Protein AF-A0A2R5G861-F1 (afdb_monomer)

Nearest PDB structures (foldseek):
  5aox-assembly2_E  TM=8.393E-01  e=2.714E-06  Homo sapiens
  7nfx-assembly1_t  TM=8.525E-01  e=4.285E-06  Homo sapiens
  4uyk-assembly1_B  TM=8.066E-01  e=2.897E-06  Homo sapiens
  4uyj-assembly2_B  TM=8.326E-01  e=5.564E-06  Homo sapiens
  5m5m-assembly1_C  TM=2.718E-01  e=2.771E+00  Schizosaccharomyces pombe 972h-

pLDDT: mean 79.19, std 14.96, range [36.53, 95.69]

Mean predicted aligned error: 11.11 Å

Radius of gyration: 21.79 Å; Cα contacts (8 Å, |Δi|>4): 150; chains: 1; bounding box: 60×27×58 Å

Organism: NCBI:txid2315210

InterPro domains:
  IPR003210 Signal recognition particle, SRP14 subunit [PF02290] (4-111)
  IPR009018 Signal recognition particle, SRP9/SRP14 subunit [G3DSA:3.30.720.10] (1-140)
  IPR009018 Signal recognition particle, SRP9/SRP14 subunit [SSF54762] (1-116)

Structure (mmCIF, N/CA/C/O backbone):
data_AF-A0A2R5G861-F1
#
_entry.id   AF-A0A2R5G861-F1
#
loop_
_atom_site.group_PDB
_atom_site.id
_atom_site.type_symbol
_atom_site.label_atom_id
_atom_site.label_alt_id
_atom_site.label_comp_id
_atom_site.label_asym_id
_atom_site.label_entity_id
_atom_site.label_seq_id
_atom_site.pdbx_PDB_ins_code
_atom_site.Cartn_x
_atom_site.Cartn_y
_atom_site.Cartn_z
_atom_site.occupancy
_atom_site.B_iso_or_equiv
_atom_site.auth_seq_id
_atom_site.auth_comp_id
_atom_site.auth_asym_id
_atom_site.auth_atom_id
_atom_site.pdbx_PDB_model_num
ATOM 1 N N . MET A 1 1 ? 15.342 6.272 1.924 1.00 70.94 1 MET A N 1
ATOM 2 C CA . MET A 1 1 ? 14.200 5.331 1.917 1.00 70.94 1 MET A CA 1
ATOM 3 C C . MET A 1 1 ? 14.636 4.138 1.088 1.00 70.94 1 MET A C 1
ATOM 5 O O . MET A 1 1 ? 14.956 4.362 -0.076 1.00 70.94 1 MET A O 1
ATOM 9 N N . PRO A 1 2 ? 14.763 2.945 1.686 1.00 82.38 2 PRO A N 1
ATOM 10 C CA . PRO A 1 2 ? 15.147 1.734 0.972 1.00 82.38 2 PRO A CA 1
ATOM 11 C C . PRO A 1 2 ? 14.166 1.443 -0.165 1.00 82.38 2 PRO A C 1
ATOM 13 O O . PRO A 1 2 ? 12.948 1.536 0.014 1.00 82.38 2 PRO A O 1
ATOM 16 N N . ARG A 1 3 ? 14.726 1.124 -1.333 1.00 85.69 3 ARG A N 1
ATOM 17 C CA . ARG A 1 3 ? 13.979 0.682 -2.505 1.00 85.69 3 ARG A CA 1
ATOM 18 C C . ARG A 1 3 ? 14.079 -0.834 -2.589 1.00 85.69 3 ARG A C 1
ATOM 20 O O . ARG A 1 3 ? 15.186 -1.356 -2.647 1.00 85.69 3 ARG A O 1
ATOM 27 N N . VAL A 1 4 ? 12.933 -1.492 -2.623 1.00 89.50 4 VAL A N 1
ATOM 28 C CA . VAL A 1 4 ? 12.796 -2.951 -2.615 1.00 89.50 4 VAL A CA 1
ATOM 29 C C . VAL A 1 4 ? 12.129 -3.435 -3.902 1.00 89.50 4 VAL A C 1
ATOM 31 O O . VAL A 1 4 ? 11.571 -2.638 -4.671 1.00 89.50 4 VAL A O 1
ATOM 34 N N . SER A 1 5 ? 12.199 -4.740 -4.155 1.00 91.31 5 SER A N 1
ATOM 35 C CA . SER A 1 5 ? 11.479 -5.358 -5.276 1.00 91.31 5 SER A CA 1
ATOM 36 C C . SER A 1 5 ? 9.956 -5.247 -5.097 1.00 91.31 5 SER A C 1
ATOM 38 O O . SER A 1 5 ? 9.473 -4.955 -4.004 1.00 91.31 5 SER A O 1
ATOM 40 N N . ASN A 1 6 ? 9.178 -5.462 -6.161 1.00 93.25 6 ASN A N 1
ATOM 41 C CA . ASN A 1 6 ? 7.714 -5.383 -6.084 1.00 93.25 6 ASN A CA 1
ATOM 42 C C . ASN A 1 6 ? 7.129 -6.431 -5.123 1.00 93.25 6 ASN A C 1
ATOM 44 O O . ASN A 1 6 ? 6.239 -6.110 -4.340 1.00 93.25 6 ASN A O 1
ATOM 48 N N . ASP A 1 7 ? 7.637 -7.664 -5.165 1.00 93.81 7 ASP A N 1
ATOM 49 C CA . ASP A 1 7 ? 7.166 -8.749 -4.298 1.00 93.81 7 ASP A CA 1
ATOM 50 C C . ASP A 1 7 ? 7.541 -8.505 -2.835 1.00 93.81 7 ASP A C 1
ATOM 52 O O . ASP A 1 7 ? 6.706 -8.646 -1.942 1.00 93.81 7 ASP A O 1
ATOM 56 N N . GLU A 1 8 ? 8.769 -8.050 -2.592 1.00 92.25 8 GLU A N 1
ATOM 57 C CA . GLU A 1 8 ? 9.229 -7.669 -1.258 1.00 92.25 8 GLU A CA 1
ATOM 58 C C . GLU A 1 8 ? 8.439 -6.474 -0.711 1.00 92.25 8 GLU A C 1
ATOM 60 O O . GLU A 1 8 ? 8.029 -6.483 0.448 1.00 92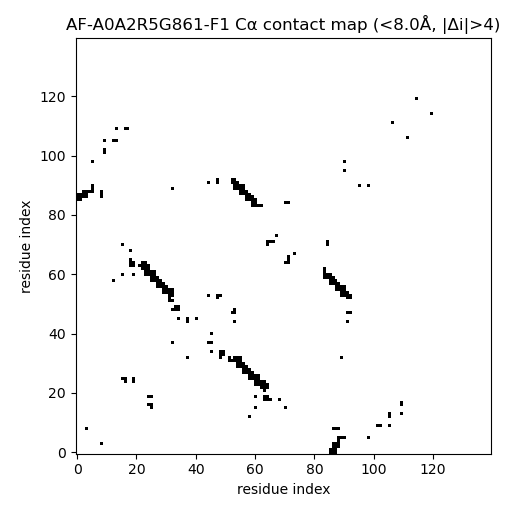.25 8 GLU A O 1
ATOM 65 N N . PHE A 1 9 ? 8.134 -5.478 -1.552 1.00 94.25 9 PHE A N 1
ATOM 66 C CA . PHE A 1 9 ? 7.276 -4.354 -1.179 1.00 94.25 9 PHE A CA 1
ATOM 67 C C . PHE A 1 9 ? 5.899 -4.825 -0.711 1.00 94.25 9 PHE A C 1
ATOM 69 O O . PHE A 1 9 ? 5.412 -4.359 0.316 1.00 94.25 9 PHE A O 1
ATOM 76 N N . LEU A 1 10 ? 5.265 -5.737 -1.455 1.00 95.00 10 LEU A N 1
ATOM 77 C CA . LEU A 1 10 ? 3.945 -6.270 -1.117 1.00 95.00 10 LEU A CA 1
ATOM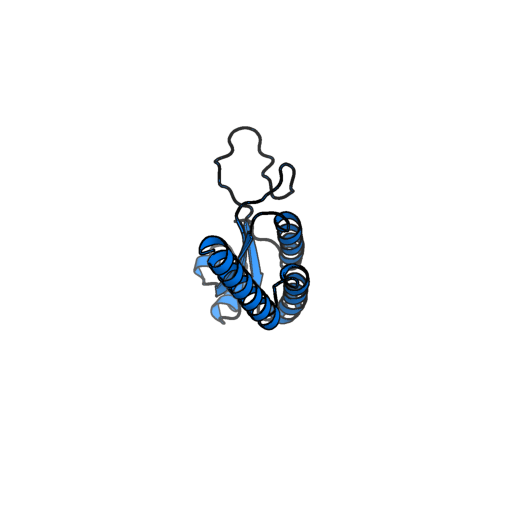 78 C C . LEU A 1 10 ? 3.984 -7.094 0.175 1.00 95.00 10 LEU A C 1
ATOM 80 O O . LEU A 1 10 ? 3.107 -6.927 1.022 1.00 95.00 10 LEU A O 1
ATOM 84 N N . SER A 1 11 ? 5.016 -7.922 0.362 1.00 93.31 11 SER A N 1
ATOM 85 C CA . SER A 1 11 ? 5.204 -8.692 1.597 1.00 93.31 11 SER A CA 1
ATOM 86 C C . SER A 1 11 ? 5.340 -7.771 2.811 1.00 93.31 11 SER A C 1
ATOM 88 O O . SER A 1 11 ? 4.567 -7.876 3.765 1.00 93.31 11 SER A O 1
ATOM 90 N N . LEU A 1 12 ? 6.255 -6.799 2.738 1.00 91.25 12 LEU A N 1
ATOM 91 C CA . LEU A 1 12 ? 6.485 -5.834 3.814 1.00 91.25 12 LEU A CA 1
ATOM 92 C C . LEU A 1 12 ? 5.259 -4.949 4.061 1.00 91.25 12 LEU A C 1
ATOM 94 O O . LEU A 1 12 ? 4.971 -4.612 5.205 1.00 91.25 12 LEU A O 1
ATOM 98 N N . LEU A 1 13 ? 4.498 -4.591 3.022 1.00 92.50 13 LEU A N 1
ATOM 99 C CA . LEU A 1 13 ? 3.256 -3.832 3.180 1.00 92.50 13 LEU A CA 1
ATOM 100 C C . LEU A 1 13 ? 2.218 -4.608 4.004 1.00 92.50 13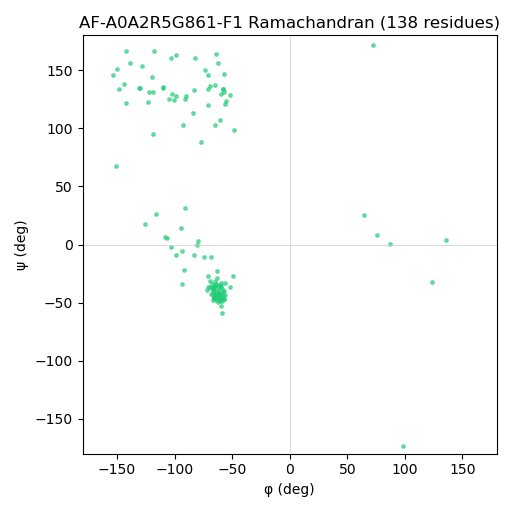 LEU A C 1
ATOM 102 O O . LEU A 1 13 ? 1.578 -4.026 4.881 1.00 92.50 13 LEU A O 1
ATOM 106 N N . GLY A 1 14 ? 2.066 -5.911 3.753 1.00 91.62 14 GLY A N 1
ATOM 107 C CA . GLY A 1 14 ? 1.199 -6.776 4.557 1.00 91.62 14 GLY A CA 1
ATOM 108 C C . GLY A 1 14 ? 1.644 -6.838 6.021 1.00 91.62 14 GLY A C 1
ATOM 109 O O . GLY A 1 14 ? 0.821 -6.727 6.929 1.00 91.62 14 GLY A O 1
ATOM 110 N N . GLU A 1 15 ? 2.949 -6.946 6.273 1.00 90.00 15 GLU A N 1
ATOM 111 C CA . GLU A 1 15 ? 3.501 -6.916 7.635 1.00 90.00 15 GLU A CA 1
ATOM 112 C C . GLU A 1 15 ? 3.271 -5.567 8.331 1.00 90.00 15 GLU A C 1
ATOM 114 O O . GLU A 1 15 ? 2.808 -5.545 9.472 1.00 90.00 15 GLU A O 1
ATOM 119 N N . MET A 1 16 ? 3.473 -4.442 7.634 1.00 89.69 16 MET A N 1
ATOM 120 C CA . MET A 1 16 ? 3.178 -3.103 8.163 1.00 89.69 16 MET A CA 1
ATOM 121 C C . MET A 1 16 ? 1.718 -2.978 8.613 1.00 89.69 16 MET A C 1
ATOM 123 O O . MET A 1 16 ? 1.439 -2.435 9.685 1.00 89.69 16 MET A O 1
ATOM 127 N N . TYR A 1 17 ? 0.766 -3.487 7.827 1.00 90.31 17 TYR A N 1
ATOM 128 C CA . TYR A 1 17 ? -0.645 -3.494 8.222 1.00 90.31 17 TYR A CA 1
ATOM 129 C C . TYR A 1 17 ? -0.934 -4.411 9.413 1.00 90.31 17 TYR A C 1
ATOM 131 O O . TYR A 1 17 ? -1.749 -4.062 10.269 1.00 90.31 17 TYR A O 1
ATOM 139 N N . LYS A 1 18 ? -0.281 -5.575 9.494 1.00 88.12 18 LYS A N 1
ATOM 140 C CA . LYS A 1 18 ? -0.424 -6.487 10.641 1.00 88.12 18 LYS A CA 1
ATOM 141 C C . LYS A 1 18 ? 0.062 -5.845 11.936 1.00 88.12 18 LYS A C 1
ATOM 143 O O . LYS A 1 18 ? -0.629 -5.948 12.947 1.00 88.12 18 LYS A O 1
ATOM 148 N N . GLU A 1 19 ? 1.200 -5.162 11.907 1.00 84.00 19 GLU A N 1
ATOM 149 C CA . GLU A 1 19 ? 1.769 -4.520 13.095 1.00 84.00 19 GLU A CA 1
ATOM 150 C C . GLU A 1 19 ? 0.983 -3.287 13.544 1.00 84.00 19 GLU A C 1
ATOM 152 O O . GLU A 1 19 ? 0.756 -3.094 14.736 1.00 84.00 19 GLU A O 1
ATOM 157 N N . THR A 1 20 ? 0.503 -2.486 12.591 1.00 85.06 20 THR A N 1
ATOM 158 C CA . THR A 1 20 ? -0.294 -1.281 12.877 1.00 85.06 20 THR A CA 1
ATOM 159 C C . THR A 1 20 ? -1.763 -1.566 13.197 1.00 85.06 20 THR A C 1
ATOM 161 O O . THR A 1 20 ? -2.547 -0.641 13.407 1.00 85.06 20 THR A O 1
ATOM 164 N N . ARG A 1 21 ? -2.168 -2.842 13.247 1.00 83.56 21 ARG A N 1
ATOM 165 C CA . ARG A 1 21 ? -3.571 -3.246 13.413 1.00 83.56 21 ARG A CA 1
ATOM 166 C C . ARG A 1 21 ? -4.205 -2.728 14.703 1.00 83.56 21 ARG A C 1
ATOM 168 O O . ARG A 1 21 ? -5.402 -2.450 14.720 1.00 83.56 21 ARG A O 1
ATOM 175 N N . GLU A 1 22 ? -3.432 -2.663 15.781 1.00 80.69 22 GLU A N 1
ATOM 176 C CA . GLU A 1 22 ? -3.919 -2.213 17.089 1.00 80.69 22 GLU A CA 1
ATOM 177 C C . GLU A 1 22 ? -3.686 -0.720 17.327 1.00 80.69 22 GLU A C 1
ATOM 179 O O . GLU A 1 22 ? -4.494 -0.064 17.981 1.00 80.69 22 GLU A O 1
ATOM 184 N N . SER A 1 23 ? -2.584 -0.179 16.811 1.00 79.88 23 SER A N 1
ATOM 185 C CA . SER A 1 23 ? -2.195 1.215 16.989 1.00 79.88 23 SER A CA 1
ATOM 186 C C . SER A 1 23 ? -1.328 1.667 15.823 1.00 79.88 23 SER A C 1
ATOM 188 O O . SER A 1 23 ? -0.517 0.900 15.311 1.00 79.88 23 SER A O 1
ATOM 190 N N . GLY A 1 24 ? -1.465 2.933 15.435 1.00 83.94 24 GLY A N 1
ATOM 191 C CA . GLY A 1 24 ? -0.722 3.524 14.328 1.00 83.94 24 GLY A CA 1
ATOM 192 C C . GLY A 1 24 ? -1.513 3.579 13.026 1.00 83.94 24 GLY A C 1
ATOM 193 O O . GLY A 1 24 ? -2.718 3.344 12.971 1.00 83.94 24 GLY A O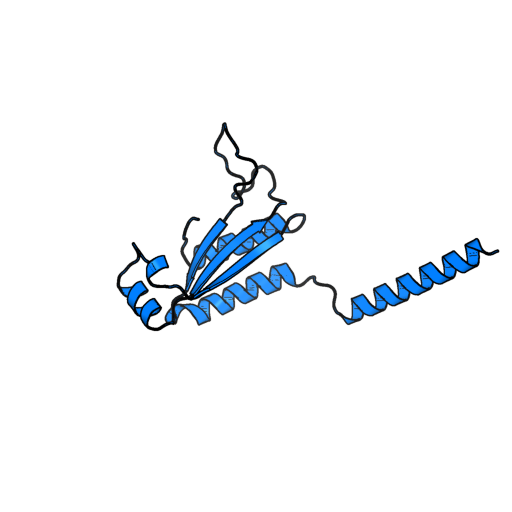 1
ATOM 194 N N . SER A 1 25 ? -0.825 3.978 11.964 1.00 86.06 25 SER A N 1
ATOM 195 C CA . SER A 1 25 ? -1.397 4.057 10.621 1.00 86.06 25 SER A CA 1
ATOM 196 C C . SER A 1 25 ? -0.322 3.821 9.570 1.00 86.06 25 SER A C 1
ATOM 198 O O . SER A 1 25 ? 0.847 4.133 9.791 1.00 86.06 25 SER A O 1
ATOM 200 N N . VAL A 1 26 ? -0.708 3.290 8.413 1.00 90.00 26 VAL A N 1
ATOM 201 C CA . VAL A 1 26 ? 0.178 3.159 7.251 1.00 90.00 26 VAL A CA 1
ATOM 202 C C . VAL A 1 26 ? -0.209 4.224 6.232 1.00 90.00 26 VAL A C 1
ATOM 204 O O . VAL A 1 26 ? -1.364 4.315 5.823 1.00 90.00 26 VAL A O 1
ATOM 207 N N . THR A 1 27 ? 0.753 5.046 5.822 1.00 91.38 27 THR A N 1
ATOM 208 C CA . THR A 1 27 ? 0.589 6.014 4.733 1.00 91.38 27 THR A CA 1
ATOM 209 C C . THR A 1 27 ? 1.166 5.441 3.450 1.00 91.38 27 THR A C 1
ATOM 211 O O . THR A 1 27 ? 2.331 5.043 3.414 1.00 91.38 27 THR A O 1
ATOM 214 N N . LEU A 1 28 ? 0.363 5.452 2.390 1.00 92.88 28 LEU A N 1
ATOM 215 C CA . LEU A 1 28 ? 0.766 5.087 1.037 1.00 92.88 28 LEU A CA 1
ATOM 216 C C . LEU A 1 28 ? 0.790 6.336 0.155 1.00 92.88 28 LEU A C 1
ATOM 218 O O . LEU A 1 28 ? -0.137 7.142 0.188 1.00 92.88 28 LEU A O 1
ATOM 222 N N . SER A 1 29 ? 1.843 6.500 -0.643 1.00 92.38 29 SER A N 1
ATOM 223 C CA . SER A 1 29 ? 1.910 7.544 -1.670 1.00 92.38 29 SER A CA 1
ATOM 224 C C . SER A 1 29 ? 2.345 6.953 -3.002 1.00 92.38 29 SER A C 1
ATOM 226 O O . SER A 1 29 ? 3.302 6.181 -3.058 1.00 92.38 29 SER A O 1
ATOM 228 N N . MET A 1 30 ? 1.648 7.338 -4.065 1.00 92.25 30 MET A N 1
ATOM 229 C CA . MET A 1 30 ? 1.942 6.945 -5.440 1.00 92.25 30 MET A CA 1
ATOM 230 C C . MET A 1 30 ? 2.255 8.207 -6.236 1.00 92.25 30 MET A C 1
ATOM 232 O O . MET A 1 30 ? 1.534 9.200 -6.135 1.00 92.25 30 MET A O 1
ATOM 236 N N . LYS A 1 31 ? 3.356 8.207 -6.984 1.00 90.56 31 LYS A N 1
ATOM 237 C CA . LYS A 1 31 ? 3.779 9.357 -7.790 1.00 90.56 31 LYS A CA 1
ATOM 238 C C . LYS A 1 31 ? 4.403 8.869 -9.087 1.00 90.56 31 LYS A C 1
ATOM 240 O O . LYS A 1 31 ? 5.210 7.946 -9.061 1.00 90.56 31 LYS A O 1
ATOM 245 N N . MET A 1 32 ? 4.088 9.527 -10.198 1.00 88.50 32 MET A N 1
ATOM 246 C CA . MET A 1 32 ? 4.815 9.312 -11.449 1.00 88.50 32 MET A CA 1
ATOM 247 C C . MET A 1 32 ? 6.302 9.592 -11.240 1.00 88.50 32 MET A C 1
ATOM 249 O O . MET A 1 32 ? 6.678 10.613 -10.652 1.00 88.50 32 MET A O 1
ATOM 253 N N . VAL A 1 33 ? 7.130 8.656 -11.687 1.00 86.25 33 VAL A N 1
ATOM 254 C CA . VAL A 1 33 ? 8.583 8.786 -11.600 1.00 86.25 33 VAL A CA 1
ATOM 255 C C . VAL A 1 33 ? 9.019 9.850 -12.601 1.00 86.25 33 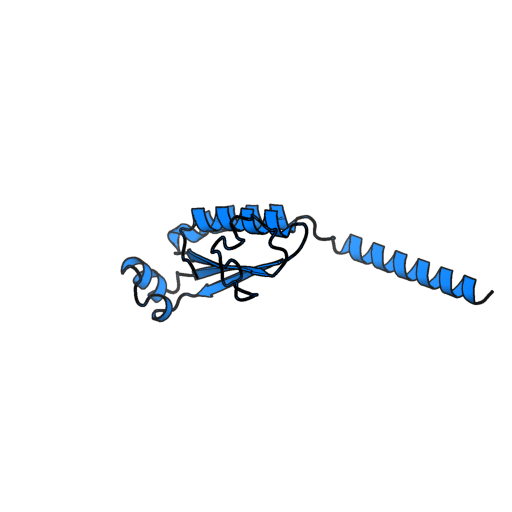VAL A C 1
ATOM 257 O O . VAL A 1 33 ? 8.564 9.847 -13.742 1.00 86.25 33 VAL A O 1
ATOM 260 N N . LYS A 1 34 ? 9.885 10.769 -12.178 1.00 80.94 34 LYS A N 1
ATOM 261 C CA . LYS A 1 34 ? 10.557 11.727 -13.066 1.00 80.94 34 LYS A CA 1
ATOM 262 C C . LYS A 1 34 ? 11.996 11.280 -13.311 1.00 80.94 34 LYS A C 1
ATOM 264 O O . LYS A 1 34 ? 12.560 10.554 -12.498 1.00 80.94 34 LYS A O 1
ATOM 269 N N . ASP A 1 35 ? 12.640 11.774 -14.365 1.00 70.94 35 ASP A N 1
ATOM 270 C CA . ASP A 1 35 ? 14.044 11.427 -14.658 1.00 70.94 35 ASP A CA 1
ATOM 271 C C . ASP A 1 35 ? 15.002 11.734 -13.496 1.00 70.94 35 ASP A C 1
ATOM 273 O O . ASP A 1 35 ? 15.941 10.981 -13.231 1.00 70.94 35 ASP A O 1
ATOM 277 N N . GLN A 1 36 ? 14.718 12.795 -12.735 1.00 70.94 36 GLN A N 1
ATOM 278 C CA . GLN A 1 36 ? 15.474 13.164 -11.533 1.00 70.94 36 GLN A CA 1
ATOM 279 C C . GLN A 1 36 ? 15.398 12.097 -10.427 1.00 70.94 36 GLN A C 1
ATOM 281 O O . GLN A 1 36 ? 16.351 11.931 -9.666 1.00 70.94 36 GLN A O 1
ATOM 286 N N . ASP A 1 37 ? 14.303 11.333 -10.368 1.00 70.44 37 ASP A N 1
ATOM 287 C CA . ASP A 1 37 ? 14.114 10.241 -9.409 1.00 70.44 37 ASP A CA 1
ATOM 288 C C . ASP A 1 37 ? 14.953 8.993 -9.785 1.00 70.44 37 ASP A C 1
ATOM 290 O O . ASP A 1 37 ? 15.086 8.067 -8.982 1.00 70.44 37 ASP A O 1
ATOM 294 N N . LEU A 1 38 ? 15.549 8.963 -10.990 1.00 70.06 38 LEU A N 1
ATOM 295 C CA . LEU A 1 38 ? 16.342 7.854 -11.544 1.00 70.06 38 LEU A CA 1
ATOM 296 C C . LEU A 1 38 ? 17.820 8.197 -11.790 1.00 70.06 38 LEU A C 1
ATOM 298 O O . LEU A 1 38 ? 18.480 7.554 -12.621 1.00 70.06 38 LEU A O 1
ATOM 302 N N . SER A 1 39 ? 18.378 9.160 -11.052 1.00 62.81 39 SER A N 1
ATOM 303 C CA . SER A 1 39 ? 19.766 9.625 -11.229 1.00 62.81 39 SER A CA 1
ATOM 304 C C . SER A 1 39 ? 20.809 8.492 -11.282 1.00 62.81 39 SER A C 1
ATOM 306 O O . SER A 1 39 ? 21.803 8.621 -11.992 1.00 62.81 39 SER A O 1
ATOM 308 N N . ARG A 1 40 ? 20.538 7.338 -10.645 1.00 65.25 40 ARG A N 1
ATOM 309 C CA . ARG A 1 40 ? 21.369 6.113 -10.678 1.00 65.25 40 ARG A CA 1
ATOM 310 C C . ARG A 1 40 ? 20.631 4.828 -11.113 1.00 65.25 40 ARG A C 1
ATOM 312 O O . ARG A 1 40 ? 21.091 3.731 -10.821 1.00 65.25 40 ARG A O 1
ATOM 319 N N . GLY A 1 41 ? 19.467 4.941 -11.756 1.00 64.81 41 GLY A N 1
ATOM 320 C CA . GLY A 1 41 ? 18.639 3.788 -12.146 1.00 64.81 41 GLY A CA 1
ATOM 321 C C . GLY A 1 41 ? 19.072 3.093 -13.455 1.00 64.81 41 GLY A C 1
ATOM 322 O O . GLY A 1 41 ? 19.737 3.723 -14.280 1.00 64.81 41 GLY A O 1
ATOM 323 N N . PRO A 1 42 ? 18.657 1.829 -13.689 1.00 69.12 42 PRO A N 1
ATOM 324 C CA . PRO A 1 42 ? 18.913 1.100 -14.937 1.00 69.12 42 PRO A CA 1
ATOM 325 C C . PRO A 1 42 ? 18.372 1.825 -16.180 1.00 69.12 42 PRO A C 1
ATOM 327 O O . PRO A 1 42 ? 17.309 2.443 -16.122 1.00 69.12 42 PRO A O 1
ATOM 330 N N . LYS A 1 43 ? 19.050 1.700 -17.331 1.00 70.81 43 LYS A N 1
ATOM 331 C CA . LYS A 1 43 ? 18.631 2.344 -18.597 1.00 70.81 43 LYS A CA 1
ATOM 332 C C . LYS A 1 43 ? 17.211 1.953 -19.033 1.00 70.81 43 LYS A C 1
ATOM 334 O O . LYS A 1 43 ? 16.454 2.825 -19.443 1.00 70.81 43 LYS A O 1
ATOM 339 N N . ALA A 1 44 ? 16.831 0.682 -18.880 1.00 68.44 44 ALA A N 1
ATOM 340 C CA . ALA A 1 44 ? 15.485 0.195 -19.206 1.00 68.44 44 ALA A CA 1
ATOM 341 C C . ALA A 1 44 ? 14.387 0.920 -18.406 1.00 68.44 44 ALA A C 1
ATOM 343 O O . ALA A 1 44 ? 13.350 1.295 -18.941 1.00 68.44 44 ALA A O 1
ATOM 344 N N . LEU A 1 45 ? 14.664 1.216 -17.135 1.00 71.56 45 LEU A N 1
ATOM 345 C CA . LEU A 1 45 ? 13.747 1.937 -16.261 1.00 71.56 45 LEU A CA 1
ATOM 346 C C . LEU A 1 45 ? 13.583 3.408 -16.676 1.00 71.56 45 LEU A C 1
ATOM 348 O O . LEU A 1 45 ? 12.513 3.980 -16.496 1.00 71.56 45 LEU A O 1
ATOM 352 N N . ARG A 1 46 ? 14.625 4.023 -17.252 1.00 72.00 46 ARG A N 1
ATOM 353 C CA . ARG A 1 46 ? 14.552 5.396 -17.779 1.00 72.00 46 ARG A CA 1
ATOM 354 C C . ARG A 1 46 ? 13.664 5.494 -19.020 1.00 72.00 46 ARG A C 1
ATOM 356 O O . ARG A 1 46 ? 12.935 6.469 -19.154 1.00 72.00 46 ARG A O 1
ATOM 363 N N . ALA A 1 47 ? 13.670 4.480 -19.887 1.00 69.06 47 ALA A N 1
ATOM 364 C CA . ALA A 1 47 ? 12.776 4.436 -21.047 1.00 69.06 47 ALA A CA 1
ATOM 365 C C . ALA A 1 47 ? 11.295 4.373 -20.623 1.00 69.06 47 ALA A C 1
ATOM 367 O O . ALA A 1 47 ? 10.463 5.115 -21.141 1.00 69.06 47 ALA A O 1
ATOM 368 N N . GLU A 1 48 ? 10.974 3.558 -19.614 1.00 72.00 48 GLU A N 1
ATOM 369 C CA . GLU A 1 48 ? 9.627 3.489 -19.025 1.00 72.00 48 GLU A CA 1
ATOM 370 C C . GLU A 1 48 ? 9.194 4.817 -18.375 1.00 72.00 48 GLU A C 1
ATOM 372 O O . GLU A 1 48 ? 8.026 5.204 -18.464 1.00 72.00 48 GLU A O 1
ATOM 377 N N . VAL A 1 49 ? 10.129 5.548 -17.757 1.00 73.50 49 VAL A N 1
ATOM 378 C CA . VAL A 1 49 ? 9.883 6.895 -17.210 1.00 73.50 49 VAL A CA 1
ATOM 379 C C . VAL A 1 49 ? 9.595 7.914 -18.297 1.00 73.50 49 VAL A C 1
ATOM 381 O O . VAL A 1 49 ? 8.610 8.641 -18.190 1.00 73.50 49 VAL A O 1
ATOM 384 N N . SER A 1 50 ? 10.410 7.940 -19.351 1.00 69.19 50 SER A N 1
ATOM 385 C CA . SER A 1 50 ? 10.229 8.854 -20.481 1.00 69.19 50 SER A CA 1
ATOM 386 C C . SER A 1 50 ? 8.877 8.645 -21.172 1.00 69.19 50 SER A C 1
ATOM 388 O O . SER A 1 50 ? 8.235 9.608 -21.580 1.00 69.19 50 SER A O 1
ATOM 390 N N . ASN A 1 51 ? 8.385 7.404 -21.193 1.00 73.00 51 ASN A N 1
ATOM 391 C CA . ASN A 1 51 ? 7.065 7.056 -21.717 1.00 73.00 51 ASN A CA 1
ATOM 392 C C . ASN A 1 51 ? 5.905 7.333 -20.742 1.00 73.00 51 ASN A C 1
ATOM 394 O O . ASN A 1 51 ? 4.758 7.028 -21.064 1.00 73.00 51 ASN A O 1
ATOM 398 N N . GLY A 1 52 ? 6.177 7.849 -19.538 1.00 70.75 52 GLY A N 1
ATOM 399 C CA . GLY A 1 52 ? 5.159 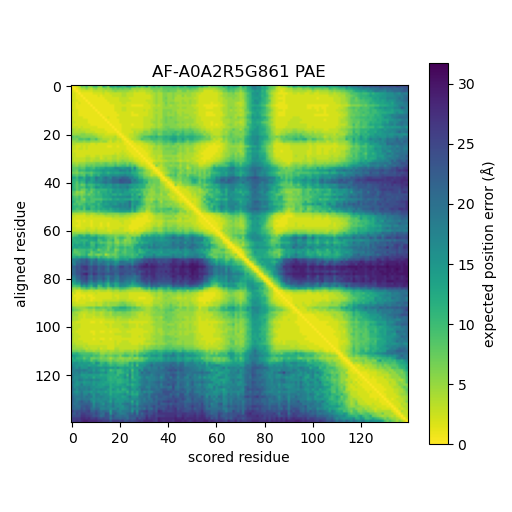8.084 -18.512 1.00 70.75 52 GLY A CA 1
ATOM 400 C C . GLY A 1 52 ? 4.503 6.801 -17.995 1.00 70.75 52 GLY A C 1
ATOM 401 O O . GLY A 1 52 ? 3.368 6.843 -17.530 1.00 70.75 52 GLY A O 1
ATOM 402 N N . LYS A 1 53 ? 5.184 5.653 -18.082 1.00 77.62 53 LYS A N 1
ATOM 403 C CA . LYS A 1 53 ? 4.651 4.333 -17.694 1.00 77.62 53 LYS A CA 1
ATOM 404 C C . LYS A 1 53 ? 5.175 3.833 -16.348 1.00 77.62 53 LYS A C 1
ATOM 406 O O . LYS A 1 53 ? 4.739 2.789 -15.868 1.00 77.62 53 LYS A O 1
ATOM 411 N N . ALA A 1 54 ? 6.066 4.593 -15.711 1.00 85.38 54 ALA A N 1
ATOM 412 C CA . ALA A 1 54 ? 6.644 4.249 -14.420 1.00 85.38 54 ALA A CA 1
ATOM 413 C C . ALA A 1 54 ? 6.015 5.031 -13.249 1.00 85.38 54 ALA A C 1
ATOM 415 O O . ALA A 1 54 ? 5.962 6.265 -13.246 1.00 85.38 54 ALA A O 1
ATOM 416 N N . CYS A 1 55 ? 5.606 4.314 -12.202 1.00 89.31 55 CYS A N 1
ATOM 417 C CA . CYS A 1 55 ? 5.041 4.872 -10.973 1.00 89.31 55 CYS A CA 1
ATOM 418 C C . CYS A 1 55 ? 5.856 4.434 -9.751 1.00 89.31 55 CYS A C 1
ATOM 420 O O . CYS A 1 55 ? 6.137 3.254 -9.571 1.00 89.31 55 CYS A O 1
ATOM 422 N N . MET A 1 56 ? 6.224 5.374 -8.885 1.00 90.62 56 MET A N 1
ATOM 423 C CA . MET A 1 56 ? 6.838 5.084 -7.595 1.00 90.62 56 MET A CA 1
ATOM 424 C C . MET A 1 56 ? 5.759 4.938 -6.536 1.00 90.62 56 MET A C 1
ATOM 426 O O . MET A 1 56 ? 4.961 5.856 -6.332 1.00 90.62 56 MET A O 1
ATOM 430 N N . VAL A 1 57 ? 5.802 3.831 -5.804 1.00 92.94 57 VAL A N 1
ATOM 431 C CA . VAL A 1 57 ? 4.940 3.584 -4.648 1.00 92.94 57 VAL A CA 1
ATOM 432 C C . VAL A 1 57 ? 5.793 3.629 -3.394 1.00 92.94 57 VAL A C 1
ATOM 434 O O . VAL A 1 57 ? 6.896 3.085 -3.359 1.00 92.94 57 VAL A O 1
ATOM 437 N N . ARG A 1 58 ? 5.306 4.311 -2.361 1.00 92.62 58 ARG A N 1
ATOM 438 C CA . ARG A 1 58 ? 5.982 4.432 -1.068 1.00 92.62 58 ARG A CA 1
ATOM 439 C C . ARG A 1 58 ? 5.010 4.098 0.045 1.00 92.62 58 ARG A C 1
ATOM 441 O O . ARG A 1 58 ? 3.898 4.623 0.037 1.00 92.62 58 ARG A O 1
ATOM 448 N N . ALA A 1 59 ? 5.455 3.293 1.000 1.00 92.31 59 ALA A N 1
ATOM 449 C CA . ALA A 1 59 ? 4.717 2.962 2.210 1.00 92.31 59 ALA A CA 1
ATOM 450 C C . ALA A 1 59 ? 5.503 3.412 3.440 1.00 92.31 59 ALA A C 1
ATOM 452 O O . ALA A 1 59 ? 6.738 3.368 3.462 1.00 92.31 59 ALA A O 1
ATOM 453 N N . GLN A 1 60 ? 4.784 3.875 4.455 1.00 90.75 60 GLN A N 1
ATOM 454 C CA . GLN A 1 60 ? 5.377 4.361 5.688 1.00 90.75 60 GLN A CA 1
ATOM 455 C C . GLN A 1 60 ? 4.464 4.109 6.881 1.00 90.75 60 GLN A C 1
ATOM 457 O O . GLN A 1 60 ? 3.291 4.477 6.844 1.00 90.75 60 GLN A O 1
ATOM 462 N N . VAL A 1 61 ? 5.027 3.598 7.975 1.00 86.56 61 VAL A N 1
ATOM 463 C CA . VAL A 1 61 ? 4.315 3.490 9.254 1.00 86.56 61 VAL A CA 1
ATOM 464 C C . VAL A 1 61 ? 4.374 4.820 10.014 1.00 86.56 61 VAL A C 1
ATOM 466 O O . VAL A 1 61 ? 5.417 5.467 10.132 1.00 86.56 61 VAL A O 1
ATOM 469 N N . MET A 1 62 ? 3.233 5.258 10.528 1.00 80.06 62 MET A N 1
ATOM 470 C CA . MET A 1 62 ? 3.038 6.485 11.292 1.00 80.06 62 MET A CA 1
ATOM 471 C C . MET A 1 62 ? 2.533 6.117 12.691 1.00 80.06 62 MET A C 1
ATOM 473 O O . MET A 1 62 ? 1.333 5.952 12.906 1.00 80.06 62 MET A O 1
ATOM 477 N N . GLY A 1 63 ? 3.470 6.010 13.640 1.00 70.62 63 GLY A N 1
ATOM 478 C CA . GLY A 1 63 ? 3.184 5.621 15.027 1.00 70.62 63 GLY A CA 1
ATOM 479 C C . GLY A 1 63 ? 2.831 4.136 15.179 1.00 70.62 63 GLY A C 1
ATOM 480 O O . GLY A 1 63 ? 2.683 3.430 14.188 1.00 70.62 63 GLY A O 1
ATOM 481 N N . GLY A 1 64 ? 2.723 3.664 16.424 1.00 63.75 64 GLY A N 1
ATOM 482 C CA . GLY A 1 64 ? 2.193 2.327 16.732 1.00 63.75 64 GLY A CA 1
ATOM 483 C C . GLY A 1 64 ? 3.118 1.132 16.473 1.00 63.75 64 GLY A C 1
ATOM 484 O O . GLY A 1 64 ? 2.679 -0.006 16.590 1.00 63.75 64 GLY A O 1
ATOM 485 N N . VAL A 1 65 ? 4.393 1.364 16.155 1.00 64.81 65 VAL A N 1
ATOM 486 C CA . VAL A 1 65 ? 5.381 0.291 15.970 1.00 64.81 65 VAL A CA 1
ATOM 487 C C . VAL A 1 65 ? 5.703 -0.342 17.329 1.00 64.81 65 VAL A C 1
ATOM 489 O O . VAL A 1 65 ? 6.151 0.356 18.240 1.00 64.81 65 VAL A O 1
ATOM 492 N N . ARG A 1 66 ? 5.457 -1.651 17.474 1.00 64.81 66 ARG A N 1
ATOM 493 C CA . ARG A 1 66 ? 5.772 -2.406 18.697 1.00 64.81 66 ARG A CA 1
ATOM 494 C C . ARG A 1 66 ? 7.283 -2.580 18.860 1.00 64.81 66 ARG A C 1
ATOM 496 O O . ARG A 1 66 ? 8.010 -2.744 17.876 1.00 64.81 66 ARG A O 1
ATOM 503 N N . GLU A 1 67 ? 7.744 -2.573 20.108 1.00 59.06 67 GLU A N 1
ATOM 504 C CA . GLU A 1 67 ? 9.130 -2.890 20.458 1.00 59.06 67 GLU A CA 1
ATOM 505 C C . GLU A 1 67 ? 9.466 -4.322 19.997 1.00 59.06 67 GLU A C 1
ATOM 507 O O . GLU A 1 67 ? 8.687 -5.247 20.221 1.00 59.06 67 GLU A O 1
ATOM 512 N N . GLY A 1 68 ? 10.580 -4.497 19.275 1.00 58.59 68 GLY A N 1
ATOM 513 C CA . GLY A 1 68 ? 10.981 -5.788 18.694 1.00 58.59 68 GLY A CA 1
ATOM 514 C C . GLY A 1 68 ? 10.405 -6.121 17.310 1.00 58.59 68 GLY A C 1
ATOM 515 O O . GLY A 1 68 ? 10.728 -7.181 16.775 1.00 58.59 68 GLY A O 1
ATOM 516 N N . SER A 1 69 ? 9.602 -5.239 16.707 1.00 64.88 69 SER A N 1
ATOM 517 C CA . SER A 1 69 ? 9.177 -5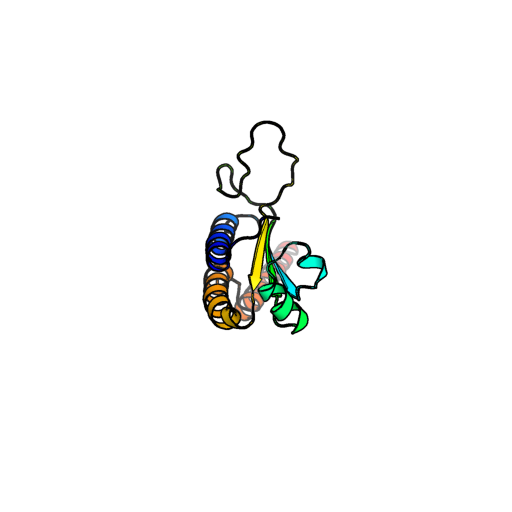.389 15.305 1.00 64.88 69 SER A CA 1
ATOM 518 C C . SER A 1 69 ? 10.353 -5.342 14.327 1.00 64.88 69 SER A C 1
ATOM 520 O O . SER A 1 69 ? 11.389 -4.735 14.599 1.00 64.88 69 SER A O 1
ATOM 522 N N . VAL A 1 70 ? 10.170 -5.930 13.141 1.00 64.00 70 VAL A N 1
ATOM 523 C CA . VAL A 1 70 ? 11.145 -5.840 12.031 1.00 64.00 70 VAL A CA 1
ATOM 524 C C . VAL A 1 70 ? 11.293 -4.387 11.554 1.00 64.00 70 VAL A C 1
ATOM 526 O O . VAL A 1 70 ? 12.319 -3.990 11.008 1.00 64.00 70 VAL A O 1
ATOM 529 N N . PHE A 1 71 ? 10.273 -3.571 11.823 1.00 62.66 71 PHE A N 1
ATOM 530 C CA . PHE A 1 71 ? 10.228 -2.143 11.539 1.00 62.66 71 PHE A CA 1
ATOM 531 C C . PHE A 1 71 ? 10.677 -1.259 12.719 1.00 62.66 71 PHE A C 1
ATOM 533 O O . PHE A 1 71 ? 10.804 -0.042 12.547 1.00 62.66 71 PHE A O 1
ATOM 540 N N . ALA A 1 72 ? 10.940 -1.837 13.899 1.00 59.56 72 ALA A N 1
ATOM 541 C CA . ALA A 1 72 ? 11.623 -1.178 15.006 1.00 59.56 72 ALA A CA 1
ATOM 542 C C . ALA A 1 72 ? 13.131 -1.294 14.777 1.00 59.56 72 ALA A C 1
ATOM 544 O O . ALA A 1 72 ? 13.707 -2.379 14.807 1.00 59.56 72 ALA A O 1
ATOM 545 N N . ASN A 1 73 ? 13.780 -0.157 14.536 1.00 53.16 73 ASN A N 1
ATOM 546 C CA . ASN A 1 73 ? 15.219 -0.110 14.300 1.00 53.16 73 ASN A CA 1
ATOM 547 C C . ASN A 1 73 ? 15.992 -0.740 15.479 1.00 53.16 73 ASN A C 1
ATOM 549 O O . ASN A 1 73 ? 15.901 -0.256 16.607 1.00 53.16 73 ASN A O 1
ATOM 553 N N . LYS A 1 74 ? 16.781 -1.790 15.203 1.00 44.97 74 LYS A N 1
ATOM 554 C CA . LYS A 1 74 ? 17.698 -2.465 16.145 1.00 44.97 74 LYS A CA 1
ATOM 555 C C . LYS A 1 74 ? 19.119 -1.878 16.120 1.00 44.97 74 LYS A C 1
ATOM 557 O O . LYS A 1 74 ? 20.084 -2.599 16.350 1.00 44.97 74 LYS A O 1
ATOM 562 N N . GLU A 1 75 ? 19.284 -0.586 15.845 1.00 44.03 75 GLU A N 1
ATOM 563 C CA . GLU A 1 75 ? 20.591 0.058 16.023 1.00 44.03 75 GLU A CA 1
ATOM 564 C C . GLU A 1 75 ? 20.678 0.686 17.413 1.00 44.03 75 GLU A C 1
ATOM 566 O O . GLU A 1 75 ? 20.090 1.727 17.719 1.00 44.03 75 GLU A O 1
ATOM 571 N N . ALA A 1 76 ? 21.405 -0.024 18.273 1.00 40.47 76 ALA A N 1
ATOM 572 C CA . ALA A 1 76 ? 21.771 0.387 19.610 1.00 40.47 76 ALA A CA 1
ATOM 573 C C . ALA A 1 76 ? 22.417 1.784 19.607 1.00 40.47 76 ALA A C 1
ATOM 575 O O . ALA A 1 76 ? 23.387 2.047 18.899 1.00 40.47 76 ALA A O 1
ATOM 576 N N . GLY A 1 77 ? 21.907 2.671 20.462 1.00 37.84 77 GLY A N 1
ATOM 577 C CA . GLY A 1 77 ? 22.715 3.742 21.045 1.00 37.84 77 GLY A CA 1
ATOM 578 C C . GLY A 1 77 ? 22.230 5.172 20.839 1.00 37.84 77 GLY A C 1
ATOM 579 O O . GLY A 1 77 ? 22.438 5.977 21.741 1.00 37.84 77 GLY A O 1
ATOM 580 N N . LYS A 1 78 ? 21.574 5.539 19.728 1.00 36.53 78 LYS A N 1
ATOM 581 C CA . LYS A 1 78 ? 21.102 6.929 19.511 1.00 36.53 78 LYS A CA 1
ATOM 582 C C . LYS A 1 78 ? 19.858 6.990 18.623 1.00 36.53 78 LYS A C 1
ATOM 584 O O . LYS A 1 78 ? 19.894 7.518 17.514 1.00 36.53 78 LYS A O 1
ATOM 589 N N . THR A 1 79 ? 18.724 6.487 19.104 1.00 37.50 79 THR A N 1
ATOM 590 C CA . THR A 1 79 ? 17.440 6.662 18.412 1.00 37.50 79 THR A CA 1
ATOM 591 C C . THR A 1 79 ? 17.045 8.138 18.394 1.00 37.50 79 THR A C 1
ATOM 593 O O . THR A 1 79 ? 16.526 8.676 19.375 1.00 37.50 79 THR A O 1
ATOM 596 N N . LYS A 1 80 ? 17.230 8.803 17.248 1.00 39.03 80 LYS A N 1
ATOM 597 C CA . LYS A 1 80 ? 16.445 9.995 16.920 1.00 39.03 80 LYS A CA 1
ATOM 598 C C . LYS A 1 80 ? 14.981 9.559 16.886 1.00 39.03 80 LYS A C 1
ATOM 600 O O . LYS A 1 80 ? 14.553 8.847 15.982 1.00 39.03 80 LYS A O 1
ATOM 605 N N . ARG A 1 81 ? 14.226 9.957 17.906 1.00 37.06 81 ARG A N 1
ATOM 606 C CA . ARG A 1 81 ? 12.774 9.783 18.030 1.00 37.06 81 ARG A CA 1
ATOM 607 C C . ARG A 1 81 ? 12.102 10.243 16.724 1.00 37.06 81 ARG A C 1
ATOM 609 O O . ARG A 1 81 ? 11.937 11.440 16.518 1.00 37.06 81 ARG A O 1
ATOM 616 N N . GLY A 1 82 ? 11.764 9.321 15.817 1.00 42.34 82 GLY A N 1
ATOM 617 C CA . GLY A 1 82 ? 11.047 9.657 14.577 1.00 42.34 82 GLY A CA 1
ATOM 618 C C . GLY A 1 82 ? 11.516 9.022 13.266 1.00 42.34 82 GLY A C 1
ATOM 619 O O . GLY A 1 82 ? 10.929 9.352 12.230 1.00 42.34 82 GLY A O 1
ATOM 620 N N . GLU A 1 83 ? 12.504 8.122 13.246 1.00 47.62 83 GLU A N 1
ATOM 621 C CA . GLU A 1 83 ? 12.838 7.404 12.008 1.00 47.62 83 GLU A CA 1
ATOM 622 C C . GLU A 1 83 ? 11.820 6.287 11.732 1.00 47.62 83 GLU A C 1
ATOM 624 O O . GLU A 1 83 ? 11.907 5.162 12.205 1.00 47.62 83 GLU A O 1
ATOM 629 N N . LYS A 1 84 ? 10.762 6.678 11.024 1.00 60.41 84 LYS A N 1
ATOM 630 C CA . LYS A 1 84 ? 9.628 5.836 10.644 1.00 60.41 84 LYS A CA 1
ATOM 631 C C . LYS A 1 84 ? 10.062 4.803 9.605 1.00 60.41 84 LYS A C 1
ATOM 633 O O . LYS A 1 84 ? 10.712 5.180 8.627 1.00 60.41 84 LYS A O 1
ATOM 638 N N . ALA A 1 85 ? 9.630 3.553 9.770 1.00 73.06 85 ALA A N 1
ATOM 639 C CA . ALA A 1 85 ? 9.793 2.510 8.764 1.00 73.06 85 ALA A CA 1
ATOM 640 C C . ALA A 1 85 ? 9.183 2.974 7.436 1.00 73.06 85 ALA A C 1
ATOM 642 O O . ALA A 1 85 ? 8.026 3.400 7.384 1.00 73.06 85 ALA A O 1
ATOM 643 N N . LYS A 1 86 ? 9.999 2.971 6.383 1.00 86.75 86 LYS A N 1
ATOM 644 C CA . LYS A 1 86 ? 9.721 3.601 5.091 1.00 86.75 86 LYS A CA 1
ATOM 645 C C . LYS A 1 86 ? 10.277 2.704 3.997 1.00 86.75 86 LYS A C 1
ATOM 647 O O . LYS A 1 86 ? 11.483 2.501 3.971 1.00 86.75 86 LYS A O 1
ATOM 652 N N . ILE A 1 87 ? 9.442 2.248 3.074 1.00 91.31 87 ILE A N 1
ATOM 653 C CA . ILE A 1 87 ? 9.858 1.436 1.921 1.00 91.31 87 ILE A CA 1
ATOM 654 C C . ILE A 1 87 ? 9.318 2.036 0.629 1.00 91.31 87 ILE A C 1
ATOM 656 O O . ILE A 1 87 ? 8.287 2.719 0.632 1.00 91.31 87 ILE A O 1
ATOM 660 N N . SER A 1 88 ? 10.003 1.791 -0.482 1.00 92.50 88 SER A N 1
ATOM 661 C CA . SER A 1 88 ? 9.533 2.185 -1.806 1.00 92.50 88 SER A CA 1
ATOM 662 C C . SER A 1 88 ? 9.781 1.126 -2.864 1.00 92.50 88 SER A C 1
ATOM 664 O O . SER A 1 88 ? 10.697 0.315 -2.757 1.00 92.50 88 SER A O 1
ATOM 666 N N . THR A 1 89 ? 8.980 1.169 -3.921 1.00 92.88 89 THR A N 1
ATOM 667 C CA . THR A 1 89 ? 9.198 0.384 -5.133 1.00 92.88 89 THR A CA 1
ATOM 668 C C . THR A 1 89 ? 8.825 1.189 -6.378 1.00 92.88 89 THR A C 1
ATOM 670 O O . THR A 1 89 ? 8.226 2.265 -6.268 1.00 92.88 89 THR A O 1
ATOM 673 N N . ILE A 1 90 ? 9.221 0.712 -7.560 1.00 90.88 90 ILE A N 1
ATOM 674 C CA . ILE A 1 90 ? 8.851 1.328 -8.840 1.00 90.88 90 ILE A CA 1
ATOM 675 C C . ILE A 1 90 ? 8.158 0.294 -9.707 1.00 90.88 90 ILE A C 1
ATOM 677 O O . ILE A 1 90 ? 8.744 -0.724 -10.055 1.00 90.88 90 ILE A O 1
ATOM 681 N N . LEU A 1 91 ? 6.939 0.633 -10.096 1.00 90.38 91 LEU A N 1
ATOM 682 C CA . LEU A 1 91 ? 6.111 -0.110 -11.021 1.00 90.38 91 LEU A CA 1
ATOM 683 C C . LEU A 1 91 ? 6.337 0.381 -12.434 1.00 90.38 91 LEU A C 1
ATOM 685 O O . LEU A 1 91 ? 6.160 1.567 -12.702 1.00 90.38 91 LEU A O 1
ATOM 689 N N . THR A 1 92 ? 6.675 -0.539 -13.322 1.00 88.00 92 THR A N 1
ATOM 690 C CA . THR A 1 92 ? 6.703 -0.359 -14.775 1.00 88.00 92 THR A CA 1
ATOM 691 C C . THR A 1 92 ? 5.422 -0.916 -15.398 1.00 88.00 92 THR A C 1
ATOM 693 O O . THR A 1 92 ? 4.673 -1.645 -14.737 1.00 88.00 92 THR A O 1
ATOM 696 N N . GLY A 1 93 ? 5.123 -0.543 -16.646 1.00 83.62 93 GLY A N 1
ATOM 697 C CA . GLY A 1 93 ? 3.821 -0.836 -17.260 1.00 83.62 93 GLY A CA 1
ATOM 698 C C . GLY A 1 93 ? 3.491 -2.330 -17.366 1.00 83.62 93 GLY A C 1
ATOM 699 O O . GLY A 1 93 ? 2.347 -2.729 -17.166 1.00 83.62 93 GLY A O 1
ATOM 700 N N . ASP A 1 94 ? 4.498 -3.162 -17.607 1.00 85.25 94 ASP A N 1
ATOM 701 C CA . ASP A 1 94 ? 4.414 -4.624 -17.708 1.00 85.25 94 ASP A CA 1
ATOM 702 C C . ASP A 1 94 ? 4.019 -5.310 -16.388 1.00 85.25 94 ASP A C 1
ATOM 704 O O . ASP A 1 94 ? 3.338 -6.336 -16.387 1.00 85.25 94 ASP A O 1
ATOM 708 N N . GLN A 1 95 ? 4.397 -4.727 -15.250 1.00 85.50 95 GLN A N 1
ATOM 709 C CA . GLN A 1 95 ? 4.197 -5.322 -13.925 1.00 85.50 95 GLN A CA 1
ATOM 710 C C . GLN A 1 95 ? 2.967 -4.770 -13.191 1.00 85.50 95 GLN A C 1
ATOM 712 O O . GLN A 1 95 ? 2.564 -5.320 -12.161 1.00 85.50 95 GLN A O 1
ATOM 717 N N . GLN A 1 96 ? 2.337 -3.709 -13.712 1.00 86.50 96 GLN A N 1
ATOM 718 C CA . GLN A 1 96 ? 1.220 -3.024 -13.051 1.00 86.50 96 GLN A CA 1
ATOM 719 C C . GLN A 1 96 ? 0.026 -3.938 -12.779 1.00 86.50 96 GLN A C 1
ATOM 721 O O . GLN A 1 96 ? -0.506 -3.920 -11.673 1.00 86.50 96 GLN A O 1
ATOM 726 N N . ALA A 1 97 ? -0.402 -4.742 -13.755 1.00 90.00 97 ALA A N 1
ATOM 727 C CA . ALA A 1 97 ? -1.600 -5.569 -13.605 1.00 90.00 97 ALA A CA 1
ATOM 728 C C . ALA A 1 97 ? -1.446 -6.607 -12.479 1.00 90.00 97 ALA A C 1
ATOM 730 O O . ALA A 1 97 ? -2.322 -6.743 -11.621 1.00 90.00 97 ALA A O 1
ATOM 731 N N . VAL A 1 98 ? -0.301 -7.297 -12.446 1.00 92.44 98 VAL A N 1
ATOM 732 C CA . VAL A 1 98 ? 0.014 -8.302 -11.419 1.00 92.44 98 VAL A CA 1
ATOM 733 C C . VAL A 1 98 ? 0.157 -7.646 -10.049 1.00 92.44 98 VAL A C 1
ATOM 735 O O . VAL A 1 98 ? -0.413 -8.133 -9.069 1.00 92.44 98 VAL A O 1
ATOM 738 N N . PHE A 1 99 ? 0.859 -6.512 -9.981 1.00 93.75 99 PHE A N 1
ATOM 739 C CA . PHE A 1 99 ? 1.021 -5.771 -8.737 1.00 93.75 99 PHE A CA 1
ATOM 740 C C . PHE A 1 99 ? -0.316 -5.269 -8.197 1.00 93.75 99 PHE A C 1
ATOM 742 O O . PHE A 1 99 ? -0.615 -5.502 -7.033 1.00 93.75 99 PHE A O 1
ATOM 749 N N . HIS A 1 100 ? -1.148 -4.624 -9.022 1.00 92.69 100 HIS A N 1
ATOM 750 C CA . HIS A 1 100 ? -2.441 -4.084 -8.594 1.00 92.69 100 HIS A CA 1
ATOM 751 C C . HIS A 1 100 ? -3.372 -5.172 -8.066 1.00 92.69 100 HIS A C 1
ATOM 753 O O . HIS A 1 100 ? -4.069 -4.933 -7.081 1.00 92.69 100 HIS A O 1
ATOM 759 N N . LYS A 1 101 ? -3.357 -6.369 -8.666 1.00 94.56 101 LYS A N 1
ATOM 760 C CA . LYS A 1 101 ? -4.136 -7.504 -8.166 1.00 94.56 101 LYS A CA 1
ATOM 761 C C . LYS A 1 101 ? -3.741 -7.844 -6.725 1.00 94.56 101 LYS A C 1
ATOM 763 O O . LYS A 1 101 ? -4.579 -7.712 -5.833 1.00 94.56 101 LYS A O 1
ATOM 768 N N . ARG A 1 102 ? -2.464 -8.172 -6.491 1.00 95.69 102 ARG A N 1
ATOM 769 C CA . ARG A 1 102 ? -1.940 -8.533 -5.158 1.00 95.69 102 ARG A CA 1
ATOM 770 C C . ARG A 1 102 ? -2.065 -7.386 -4.155 1.00 95.69 102 ARG A C 1
ATOM 772 O O . ARG A 1 102 ? -2.498 -7.581 -3.026 1.00 95.69 102 ARG A O 1
ATOM 779 N N . PHE A 1 103 ? -1.745 -6.170 -4.583 1.00 94.62 103 PHE A N 1
ATOM 780 C CA . PHE A 1 103 ? -1.897 -4.962 -3.779 1.00 94.62 103 PHE A CA 1
ATOM 781 C C . PHE A 1 103 ? -3.346 -4.784 -3.316 1.00 94.62 103 PHE A C 1
ATOM 783 O O . PHE A 1 103 ? -3.592 -4.560 -2.136 1.00 94.62 103 PHE A O 1
ATOM 790 N N . SER A 1 104 ? -4.323 -4.938 -4.216 1.00 94.19 104 SER A N 1
ATOM 791 C CA . SER A 1 104 ? -5.739 -4.792 -3.867 1.00 94.19 104 SER A CA 1
ATOM 792 C C . SER A 1 104 ? -6.222 -5.844 -2.868 1.00 94.19 104 SER A C 1
ATOM 794 O O . SER A 1 104 ? -7.065 -5.532 -2.030 1.00 94.19 104 SER A O 1
ATOM 796 N N . GLU A 1 105 ? -5.692 -7.068 -2.938 1.00 94.50 105 GLU A N 1
ATOM 797 C CA . GLU A 1 105 ? -5.997 -8.148 -1.995 1.00 94.50 105 GLU A CA 1
ATOM 798 C C . GLU A 1 105 ? -5.512 -7.781 -0.587 1.00 94.50 105 GLU A C 1
A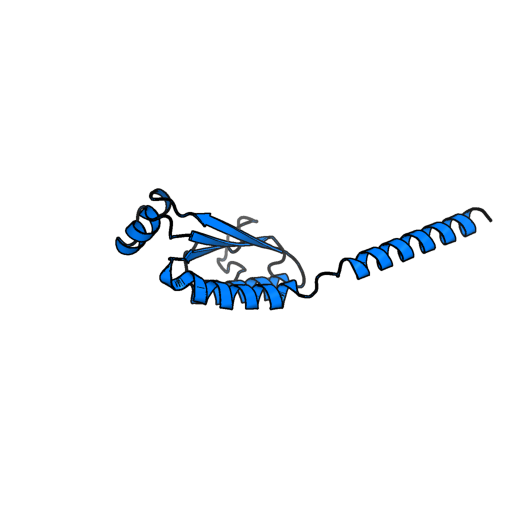TOM 800 O O . GLU A 1 105 ? -6.312 -7.805 0.348 1.00 94.50 105 GLU A O 1
ATOM 805 N N . ILE A 1 106 ? -4.268 -7.301 -0.460 1.00 93.81 106 ILE A N 1
ATOM 806 C CA . ILE A 1 106 ? -3.691 -6.826 0.812 1.00 93.81 106 ILE A CA 1
ATOM 807 C C . ILE A 1 106 ? -4.525 -5.683 1.400 1.00 93.81 106 ILE A C 1
ATOM 809 O O . ILE A 1 106 ? -4.888 -5.711 2.577 1.00 93.81 106 ILE A O 1
ATOM 813 N N . ILE A 1 107 ? -4.862 -4.671 0.590 1.00 92.12 107 ILE A N 1
ATOM 814 C CA . ILE A 1 107 ? -5.665 -3.539 1.069 1.00 92.12 107 ILE A CA 1
ATOM 815 C C . ILE A 1 107 ? -7.030 -4.028 1.561 1.00 92.12 107 ILE A C 1
ATOM 817 O O . ILE A 1 107 ? -7.424 -3.699 2.676 1.00 92.12 107 ILE A O 1
ATOM 821 N N . LYS A 1 108 ? -7.738 -4.858 0.785 1.00 90.69 108 LYS A N 1
ATOM 822 C CA . LYS A 1 108 ? -9.053 -5.393 1.182 1.00 90.69 108 LYS A CA 1
ATOM 823 C C . LYS A 1 108 ? -8.985 -6.197 2.479 1.00 90.69 108 LYS A C 1
ATOM 825 O O . LYS A 1 108 ? -9.858 -6.026 3.330 1.00 90.69 108 LYS A O 1
ATOM 830 N N . GLU A 1 109 ? -7.966 -7.037 2.638 1.00 91.00 109 GLU A N 1
ATOM 831 C CA . GLU A 1 109 ? -7.762 -7.846 3.843 1.00 91.00 109 GLU A CA 1
ATOM 832 C C . GLU A 1 109 ? -7.611 -6.964 5.091 1.00 91.00 109 GLU A C 1
ATOM 834 O O . GLU A 1 109 ? -8.258 -7.201 6.116 1.00 91.00 109 GLU A O 1
ATOM 839 N N . HIS A 1 110 ? -6.807 -5.904 4.996 1.00 87.81 110 HIS A N 1
ATOM 840 C CA . HIS A 1 110 ? -6.445 -5.089 6.155 1.00 87.81 110 HIS A CA 1
ATOM 841 C C . HIS A 1 110 ? -7.361 -3.882 6.403 1.00 87.81 110 HIS A C 1
ATOM 843 O O . HIS A 1 110 ? -7.468 -3.432 7.544 1.00 87.81 110 HIS A O 1
ATOM 849 N N . THR A 1 111 ? -8.088 -3.387 5.396 1.00 82.75 111 THR A N 1
ATOM 850 C CA . THR A 1 111 ? -9.043 -2.268 5.538 1.00 82.75 111 THR A CA 1
ATOM 851 C C . THR A 1 111 ? -10.511 -2.699 5.477 1.00 82.75 111 THR A C 1
ATOM 853 O O . THR A 1 111 ? -11.405 -1.855 5.505 1.00 82.75 111 THR A O 1
ATOM 856 N N . GLY A 1 112 ? -10.807 -4.000 5.417 1.00 76.56 112 GLY A N 1
ATOM 857 C CA . GLY A 1 112 ? -12.173 -4.517 5.247 1.00 76.56 112 GLY A CA 1
ATOM 858 C C . GLY A 1 112 ? -13.129 -4.300 6.430 1.00 76.56 112 GLY A C 1
ATOM 859 O O . GLY A 1 112 ? -14.331 -4.502 6.289 1.00 76.56 112 GLY A O 1
ATOM 860 N N . LYS A 1 113 ? -12.633 -3.874 7.600 1.00 78.12 113 LYS A N 1
ATOM 861 C CA . LYS A 1 113 ? -13.432 -3.712 8.836 1.00 78.12 113 LYS A CA 1
ATOM 862 C C . LYS A 1 113 ? -13.964 -2.294 9.062 1.00 78.12 113 LYS A C 1
ATOM 864 O O . LYS A 1 113 ? -14.403 -1.966 10.165 1.00 78.12 113 LYS A O 1
ATOM 869 N N . LEU A 1 114 ? -13.920 -1.439 8.042 1.00 79.50 114 LEU A N 1
ATOM 870 C CA . LEU A 1 114 ? -14.491 -0.099 8.128 1.00 79.50 114 LEU A CA 1
ATOM 871 C C . LEU A 1 114 ? -16.014 -0.179 8.310 1.00 79.50 114 LEU A C 1
ATOM 873 O O . LEU A 1 114 ? -16.697 -0.982 7.671 1.00 79.50 114 LEU A O 1
ATOM 877 N N . LYS A 1 115 ? -16.555 0.662 9.201 1.00 81.75 115 LYS A N 1
ATOM 878 C CA . LYS A 1 115 ? -18.005 0.757 9.419 1.00 81.75 115 LYS A CA 1
ATOM 879 C C . LYS A 1 115 ? -18.685 1.123 8.104 1.00 81.75 115 LYS A C 1
ATOM 881 O O . LYS A 1 115 ? -18.264 2.060 7.428 1.00 81.75 115 LYS A O 1
ATOM 886 N N . ARG A 1 116 ? -19.771 0.429 7.766 1.00 84.12 116 ARG A N 1
ATOM 887 C CA . ARG A 1 116 ? -20.539 0.768 6.566 1.00 84.12 116 ARG A CA 1
ATOM 888 C C . ARG A 1 116 ? -21.327 2.059 6.813 1.00 84.12 116 ARG A C 1
ATOM 890 O O . ARG A 1 116 ? -21.764 2.288 7.943 1.00 84.12 116 ARG A O 1
ATOM 897 N N . PRO A 1 117 ? -21.601 2.873 5.779 1.00 80.12 117 PRO A N 1
ATOM 898 C CA . PRO A 1 117 ? -22.377 4.109 5.928 1.00 80.12 117 PRO A CA 1
ATOM 899 C C . PRO A 1 117 ? -23.726 3.914 6.639 1.00 80.12 117 PRO A C 1
ATOM 901 O O . PRO A 1 117 ? -24.134 4.728 7.466 1.00 80.12 117 PRO A O 1
ATOM 904 N N . ARG A 1 118 ? -24.393 2.780 6.390 1.00 79.31 118 ARG A N 1
ATOM 905 C CA . ARG A 1 118 ? -25.656 2.414 7.050 1.00 79.31 118 ARG A CA 1
ATOM 906 C C . ARG A 1 118 ? -25.496 2.173 8.555 1.00 79.31 118 ARG A C 1
ATOM 908 O O . ARG A 1 118 ? -26.379 2.534 9.331 1.00 79.31 118 ARG A O 1
ATOM 915 N N . ASP A 1 119 ? -24.367 1.600 8.962 1.00 82.88 119 ASP A N 1
ATOM 916 C CA . ASP A 1 119 ? -24.048 1.352 10.368 1.00 82.88 119 ASP A CA 1
ATOM 917 C C . ASP A 1 119 ? -23.741 2.676 11.087 1.00 82.88 119 ASP A C 1
ATOM 919 O O . ASP A 1 119 ? -24.178 2.873 12.220 1.00 82.88 119 ASP A O 1
ATOM 923 N N . LEU A 1 120 ? -23.078 3.624 10.411 1.00 82.94 120 LEU A N 1
ATOM 924 C CA . LEU A 1 120 ? -22.813 4.968 10.941 1.00 82.94 120 LEU A CA 1
ATOM 925 C C . LEU A 1 120 ? -24.105 5.744 11.223 1.00 82.94 120 LEU A C 1
ATOM 927 O O . LEU A 1 120 ? -24.258 6.270 12.325 1.00 82.94 120 LEU A O 1
ATOM 931 N N . LYS A 1 121 ? -25.066 5.745 10.287 1.00 84.62 121 LYS A N 1
ATOM 932 C CA . LYS A 1 121 ? -26.367 6.412 10.482 1.00 84.62 121 LYS A CA 1
ATOM 933 C C . LYS A 1 121 ? -27.107 5.865 11.708 1.00 84.62 121 LYS A C 1
ATOM 935 O O . LYS A 1 121 ? -27.593 6.627 12.538 1.00 84.62 121 LYS A O 1
ATOM 940 N N . ARG A 1 122 ? -27.118 4.538 11.873 1.00 86.19 122 ARG A N 1
ATOM 941 C CA . ARG A 1 122 ? -27.764 3.872 13.016 1.00 86.19 122 ARG A CA 1
ATOM 942 C C . ARG A 1 122 ? -27.060 4.161 14.349 1.00 86.19 122 ARG A C 1
ATOM 944 O O . 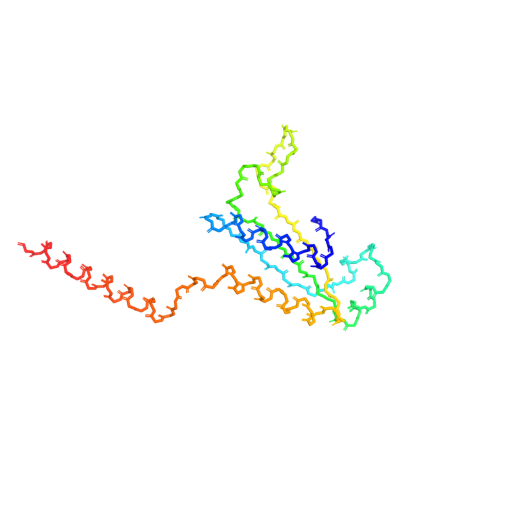ARG A 1 122 ? -27.717 4.209 15.388 1.00 86.19 122 ARG A O 1
ATOM 951 N N . ILE A 1 123 ? -25.734 4.318 14.341 1.00 86.31 123 ILE A N 1
ATOM 952 C CA . ILE A 1 123 ? -24.961 4.713 15.529 1.00 86.31 123 ILE A CA 1
ATOM 953 C C . ILE A 1 123 ? -25.311 6.149 15.934 1.00 86.31 123 ILE A C 1
ATOM 955 O O . ILE A 1 123 ? -25.543 6.392 17.118 1.00 86.31 123 ILE A O 1
ATOM 959 N N . GLU A 1 124 ? -25.407 7.064 14.970 1.00 90.31 124 GLU A N 1
ATOM 960 C CA . GLU A 1 124 ? -25.738 8.468 15.229 1.00 90.31 124 GLU A CA 1
ATOM 961 C C . GLU A 1 124 ? -27.168 8.627 15.765 1.00 90.31 124 GLU A C 1
ATOM 963 O O . GLU A 1 124 ? -27.370 9.250 16.805 1.00 90.31 124 GLU A O 1
ATOM 968 N N . GLU A 1 125 ? -28.151 7.955 15.158 1.00 89.12 125 GLU A N 1
ATOM 969 C CA . GLU A 1 125 ? -29.537 7.938 15.653 1.00 89.12 125 GLU A CA 1
ATOM 970 C C . GLU A 1 125 ? -29.629 7.405 17.093 1.00 89.12 125 GLU A C 1
ATOM 972 O O . GLU A 1 125 ? -30.357 7.943 17.930 1.00 89.12 125 GLU A O 1
ATOM 977 N N . ARG A 1 126 ? -28.861 6.358 17.428 1.00 89.56 126 ARG A N 1
ATOM 978 C CA . ARG A 1 126 ? -28.786 5.840 18.805 1.00 89.56 126 ARG A CA 1
ATOM 979 C C . ARG A 1 126 ? -28.144 6.839 19.764 1.00 89.56 126 ARG A C 1
ATOM 981 O O . ARG A 1 126 ? -28.580 6.921 20.912 1.00 89.56 126 ARG A O 1
ATOM 988 N N . ARG A 1 127 ? -27.123 7.577 19.322 1.00 91.38 127 ARG A N 1
ATOM 989 C CA . ARG A 1 127 ? -26.461 8.611 20.127 1.00 91.38 127 ARG A CA 1
ATOM 990 C C . ARG A 1 127 ? -27.418 9.764 20.424 1.00 91.38 127 ARG A C 1
ATOM 992 O O . ARG A 1 127 ? -27.537 10.144 21.583 1.00 91.38 127 ARG A O 1
ATOM 999 N N . GLN A 1 128 ? -28.151 10.237 19.417 1.00 90.62 128 GLN A N 1
ATOM 1000 C CA . GLN A 1 128 ? -29.158 11.291 19.568 1.00 90.62 128 GLN A CA 1
ATOM 1001 C C . GLN A 1 128 ? -30.287 10.875 20.515 1.00 90.62 128 GLN A C 1
ATOM 1003 O O . GLN A 1 128 ? -30.630 11.628 21.421 1.00 90.62 128 GLN A O 1
ATOM 1008 N N . ARG A 1 129 ? -30.806 9.644 20.393 1.00 91.19 129 ARG A N 1
ATOM 1009 C CA . ARG A 1 129 ? -31.833 9.123 21.316 1.00 91.19 129 ARG A CA 1
ATOM 1010 C C . ARG A 1 129 ? -31.348 9.042 22.763 1.00 91.19 129 ARG A C 1
ATOM 1012 O O . ARG A 1 129 ? -32.095 9.385 23.670 1.00 91.19 129 ARG A O 1
ATOM 1019 N N . ARG A 1 130 ? -30.104 8.601 22.987 1.00 90.19 130 ARG A N 1
ATOM 1020 C CA . ARG A 1 130 ? -29.508 8.558 24.335 1.00 90.19 130 ARG A CA 1
ATOM 1021 C C . ARG A 1 130 ? -29.294 9.956 24.911 1.00 90.19 130 ARG A C 1
ATOM 1023 O O . ARG A 1 130 ? -29.565 10.156 26.087 1.00 90.19 130 ARG A O 1
ATOM 1030 N N . ALA A 1 131 ? -28.843 10.904 24.092 1.00 88.12 131 ALA A N 1
ATOM 1031 C CA . ALA A 1 131 ? -28.672 12.293 24.507 1.00 88.12 131 ALA A CA 1
ATOM 1032 C C . ALA A 1 131 ? -30.015 12.946 24.874 1.00 88.12 131 ALA A C 1
ATOM 1034 O O . ALA A 1 131 ? -30.111 13.578 25.920 1.00 88.12 131 ALA A O 1
ATOM 1035 N N . ALA A 1 132 ? -31.060 12.729 24.069 1.00 86.00 132 ALA A N 1
ATOM 1036 C CA . ALA A 1 132 ? -32.407 13.215 24.362 1.00 86.00 132 ALA A CA 1
ATOM 1037 C C . ALA A 1 132 ? -32.963 12.616 25.664 1.00 86.00 132 ALA A C 1
ATOM 1039 O O . ALA A 1 132 ? -33.422 13.359 26.522 1.00 86.00 132 ALA A O 1
ATOM 1040 N N . ALA A 1 133 ? -32.845 11.297 25.858 1.00 84.62 133 ALA A N 1
ATOM 1041 C CA . ALA A 1 133 ? -33.307 10.637 27.081 1.00 84.62 133 ALA A CA 1
ATOM 1042 C C . ALA A 1 133 ? -32.569 11.126 28.343 1.00 84.62 133 ALA A C 1
ATOM 1044 O O . ALA A 1 133 ? -33.196 11.322 29.381 1.00 84.62 133 ALA A O 1
ATOM 1045 N N . ALA A 1 134 ? -31.257 11.364 28.252 1.00 84.44 134 ALA A N 1
ATOM 1046 C CA . ALA A 1 134 ? -30.472 11.913 29.356 1.00 84.44 134 ALA A CA 1
ATOM 1047 C C . ALA A 1 134 ? -30.859 13.367 29.684 1.00 84.44 134 ALA A C 1
ATOM 1049 O O . ALA A 1 134 ? -30.927 13.733 30.853 1.00 84.44 134 ALA A O 1
ATOM 1050 N N . ALA A 1 135 ? -31.162 14.185 28.670 1.00 80.06 135 ALA A N 1
ATOM 1051 C CA . ALA A 1 135 ? -31.622 15.558 28.870 1.00 80.06 135 ALA A CA 1
ATOM 1052 C C . ALA A 1 135 ? -33.001 15.616 29.548 1.00 80.06 135 ALA A C 1
ATOM 1054 O O . ALA A 1 135 ? -33.215 16.451 30.424 1.00 80.06 135 ALA A O 1
ATOM 1055 N N . THR A 1 136 ? -33.917 14.705 29.200 1.00 79.12 136 THR A N 1
ATOM 1056 C CA . THR A 1 136 ? -35.234 14.596 29.851 1.00 79.12 136 THR A CA 1
ATOM 1057 C C . THR A 1 136 ? -35.117 14.149 31.311 1.00 79.12 136 THR A C 1
ATOM 1059 O O . THR A 1 136 ? -35.812 14.679 32.169 1.00 79.12 136 THR A O 1
ATOM 1062 N N . GLN A 1 137 ? -34.197 13.230 31.623 1.00 70.69 137 GLN A N 1
ATOM 1063 C CA . GLN A 1 137 ? -33.952 12.786 33.003 1.00 70.69 137 GLN A CA 1
ATOM 1064 C C . GLN A 1 137 ? -33.259 13.838 33.879 1.00 70.69 137 GLN A C 1
ATOM 1066 O O . GLN A 1 137 ? -33.447 13.825 35.084 1.00 70.69 137 GLN A O 1
ATOM 1071 N N . ALA A 1 138 ? -32.470 14.744 33.296 1.00 65.81 138 ALA A N 1
ATOM 1072 C CA . ALA A 1 138 ? -31.806 15.826 34.031 1.00 65.81 138 ALA A CA 1
ATOM 1073 C C . ALA A 1 138 ? -32.700 17.060 34.273 1.00 65.81 138 ALA A C 1
ATOM 1075 O O . ALA A 1 138 ? -32.293 17.977 34.980 1.00 65.81 138 ALA A O 1
ATOM 1076 N N . SER A 1 139 ? -33.880 17.111 33.647 1.00 62.38 139 SER A N 1
ATOM 1077 C CA . SER A 1 139 ? -34.865 18.198 33.776 1.00 62.38 139 SER A CA 1
ATOM 1078 C C . SER A 1 139 ? -36.114 17.792 34.573 1.00 62.38 139 SER A C 1
ATOM 1080 O O . SER A 1 139 ? -37.064 18.569 34.650 1.00 62.38 139 SER A O 1
ATOM 1082 N N . SER A 1 140 ? -36.092 16.589 35.158 1.00 52.69 140 SER A N 1
ATOM 1083 C CA . SER A 1 140 ? -37.077 16.056 36.112 1.00 52.69 140 SER A CA 1
ATOM 1084 C C . SER A 1 140 ? -36.501 16.106 37.523 1.00 52.69 140 SER A C 1
ATOM 1086 O O . SER A 1 140 ? -37.283 16.358 38.462 1.00 52.69 140 SER A O 1
#

Sequence (140 aa):
MPRVSNDEFLSLLGEMYKETRESGSVTLSMKMVKDQDLSRGPKALRAEVSNGKACMVRAQVMGGVREGSVFANKEAGKTKRGEKAKISTILTGDQQAVFHKRFSEIIKEHTGKLKRPRDLKRIEERRQRRAAAAATQASS

Solvent-accessible surface area (backbone atoms only — not comparable to full-atom values): 8269 Å² total; per-residue (Å²): 120,57,74,46,54,70,67,57,44,54,53,51,51,50,49,53,50,62,57,27,67,87,36,48,42,76,50,77,49,76,42,76,46,50,75,80,78,42,81,86,54,59,72,73,60,50,55,36,29,77,69,70,42,23,35,33,40,34,44,32,50,52,63,46,77,50,91,86,37,94,65,40,83,86,67,85,88,73,78,66,90,78,80,54,42,47,44,30,31,75,42,42,67,90,50,41,67,64,48,51,55,56,51,49,50,50,50,48,71,74,58,63,82,63,80,51,74,73,56,51,54,55,50,51,55,51,48,52,52,51,52,52,54,52,54,56,64,75,74,108

Secondary structure (DSSP, 8-state):
--B--HHHHHHHHHHHHHHTTSS-EEEEEEEEPPGGGGTT--HHHHHHHHTT--EEEEEEEES-PPTT-TTS---TT---TT---EEEEEE-TTTHHHHHHHHHHHHHHHHTTPPPHHHHHHHHHHHHHHHHHHHHHTT-

Foldseek 3Di:
DAEDELVVVLVVLLVLLVQPLVHWDKDKDKDQDAVVNPPPHDPVVVVQSVVSQKMKMKIWTGDRHDPPDPQPDPDPDDDPPDPIRMYMYMDGNVCVVVSVVSNVVSCCVRVVPDQDPVNVVVVVVVVVVVVVVVVVVVVD